Protein AF-A0A930WAZ4-F1 (afdb_monomer)

Foldseek 3Di:
DLVVLDDPVVVVVVVCVVCVVDDDLVVVLVVLVVQLVQLVVVLVVQVVVVVVVDHDPPSNVSSNCSNPVSVVVSVVSVVVD

pLDDT: mean 96.8, std 1.7, range [90.69, 98.69]

Solvent-accessible surface area (backbone atoms only — not comparable to full-atom values): 4380 Å² total; per-residue (Å²): 84,79,94,75,68,49,53,70,70,59,35,52,52,50,51,45,71,76,32,79,92,56,78,57,72,69,54,50,27,49,53,29,40,51,44,10,52,52,13,42,54,53,22,52,50,40,53,56,38,39,76,73,76,45,78,66,64,72,57,37,55,49,21,43,45,35,22,61,54,25,44,54,50,20,49,57,49,55,76,72,110

Radius of gyration: 13.98 Å; Cα contacts (8 Å, |Δi|>4): 71; chains: 1; bounding box: 30×23×40 Å

Mean predicted aligned error: 2.33 Å

Sequence (81 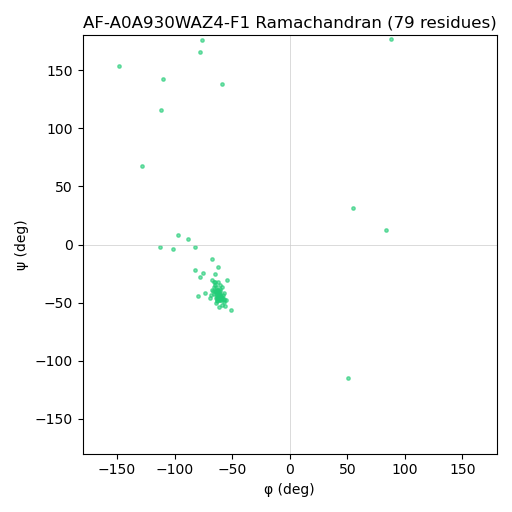aa):
AIYADYREEETEQLIAAYFPEGFDDLARVRIHTYMAVGGLLWYDWSVYKSSLGVTFGPYEESQFRFAKEYVVKARKEWEML

Secondary structure (DSSP, 8-state):
-GGGT--HHHHHHHHHHH-TT---HHHHHHHHHHHHHHHHHHHHHHHHHHHTT---THHHHHHHHHHHHHHHHHHHHHTT-

Nearest PDB structures (foldseek):
  1wp1-assembly2_B  TM=8.377E-01  e=7.286E+00  Pseudomonas aeruginosa
  7akz-assembly1_A  TM=5.390E-01  e=4.205E+00  Pseudomonas aeruginosa PAO1

Structure (mmCIF, N/CA/C/O backbone):
data_AF-A0A930WAZ4-F1
#
_entry.id   AF-A0A930WAZ4-F1
#
loop_
_atom_site.group_PDB
_atom_site.id
_atom_site.type_symbol
_atom_site.label_atom_id
_atom_site.label_alt_id
_atom_site.label_comp_id
_atom_site.label_asym_id
_atom_site.label_entity_id
_atom_site.label_seq_id
_atom_site.pdbx_PDB_ins_code
_atom_site.Cartn_x
_atom_site.Cartn_y
_atom_site.Cartn_z
_atom_site.occupancy
_atom_site.B_iso_or_equiv
_atom_site.auth_seq_id
_atom_site.auth_comp_id
_atom_site.auth_asym_id
_atom_site.auth_atom_id
_atom_site.pdbx_PDB_model_num
ATOM 1 N N . ALA A 1 1 ? 2.034 6.271 2.663 1.00 94.06 1 ALA A N 1
ATOM 2 C CA . ALA A 1 1 ? 2.573 4.906 2.805 1.00 94.06 1 ALA A CA 1
ATOM 3 C C . ALA A 1 1 ? 3.187 4.390 1.500 1.00 94.06 1 ALA A C 1
ATOM 5 O O . ALA A 1 1 ? 4.403 4.408 1.414 1.00 94.06 1 ALA A O 1
ATOM 6 N N . ILE A 1 2 ? 2.398 4.034 0.470 1.00 95.94 2 ILE A N 1
ATOM 7 C CA . ILE A 1 2 ? 2.889 3.386 -0.773 1.00 95.94 2 ILE A CA 1
ATOM 8 C C . ILE A 1 2 ? 4.065 4.121 -1.437 1.00 95.94 2 ILE A C 1
ATOM 10 O O . ILE A 1 2 ? 5.127 3.542 -1.625 1.00 95.94 2 ILE A O 1
ATOM 14 N N . TYR A 1 3 ? 3.891 5.406 -1.769 1.00 92.88 3 TYR A N 1
ATOM 15 C CA . TYR A 1 3 ? 4.922 6.191 -2.465 1.00 92.88 3 TYR A CA 1
ATOM 16 C C . TYR A 1 3 ? 6.231 6.306 -1.670 1.00 92.88 3 TYR A C 1
ATOM 18 O O . TYR A 1 3 ? 7.311 6.329 -2.246 1.00 92.88 3 TYR A O 1
ATOM 26 N N . ALA A 1 4 ? 6.123 6.383 -0.344 1.00 95.62 4 ALA A N 1
ATOM 27 C CA . ALA A 1 4 ? 7.259 6.547 0.555 1.00 95.62 4 ALA A CA 1
ATOM 28 C C . ALA A 1 4 ? 7.879 5.207 0.992 1.00 95.62 4 ALA A C 1
ATOM 30 O O . ALA A 1 4 ? 8.766 5.206 1.835 1.00 95.62 4 ALA A O 1
ATOM 31 N N . ASP A 1 5 ? 7.398 4.082 0.450 1.00 96.31 5 ASP A N 1
ATOM 32 C CA . ASP A 1 5 ? 7.829 2.723 0.798 1.00 96.31 5 ASP A CA 1
ATOM 33 C C . ASP A 1 5 ? 7.738 2.380 2.299 1.00 96.31 5 ASP A C 1
ATOM 35 O O . ASP A 1 5 ? 8.514 1.580 2.820 1.00 96.31 5 ASP A O 1
ATOM 39 N N . TYR A 1 6 ? 6.769 2.971 3.005 1.00 97.50 6 TYR A N 1
ATOM 40 C CA . TYR A 1 6 ? 6.629 2.784 4.451 1.00 97.50 6 TYR A CA 1
ATOM 41 C C . TYR A 1 6 ? 6.430 1.320 4.840 1.00 97.50 6 TYR A C 1
ATOM 43 O O . TYR A 1 6 ? 5.641 0.581 4.238 1.00 97.50 6 TYR A O 1
ATOM 51 N N . ARG A 1 7 ? 7.115 0.922 5.910 1.00 93.62 7 ARG A N 1
ATOM 52 C CA . ARG A 1 7 ? 6.862 -0.324 6.629 1.00 93.62 7 ARG A CA 1
ATOM 53 C C . ARG A 1 7 ? 5.608 -0.188 7.492 1.00 93.62 7 ARG A C 1
ATOM 55 O O . ARG A 1 7 ? 4.962 0.858 7.544 1.00 93.62 7 ARG A O 1
ATOM 62 N N . GLU A 1 8 ? 5.232 -1.284 8.138 1.00 92.31 8 GLU A N 1
ATOM 63 C CA . GLU A 1 8 ? 4.021 -1.357 8.957 1.00 92.31 8 GLU A CA 1
ATOM 64 C C . GLU A 1 8 ? 4.000 -0.306 10.068 1.00 92.31 8 GLU A C 1
ATOM 66 O O . GLU A 1 8 ? 3.029 0.431 10.173 1.00 92.31 8 GLU A O 1
ATOM 71 N N . GLU A 1 9 ? 5.087 -0.163 10.826 1.00 96.31 9 GLU A N 1
ATOM 72 C CA . GLU A 1 9 ? 5.159 0.812 11.920 1.00 96.31 9 GLU A CA 1
ATOM 73 C C . GLU A 1 9 ? 4.958 2.256 11.427 1.00 96.31 9 GLU A C 1
ATOM 75 O O . GLU A 1 9 ? 4.142 2.995 11.973 1.00 96.31 9 GLU A O 1
ATOM 80 N N . GLU A 1 10 ? 5.632 2.640 10.341 1.00 97.69 10 GLU A N 1
ATOM 81 C CA . GLU A 1 10 ? 5.490 3.963 9.717 1.00 97.69 10 GLU A CA 1
ATOM 82 C C . GLU A 1 10 ? 4.086 4.171 9.127 1.00 97.69 10 GLU A C 1
ATOM 84 O O . GLU A 1 10 ? 3.558 5.283 9.117 1.00 97.69 10 GLU A O 1
ATOM 89 N N . THR A 1 11 ? 3.459 3.099 8.635 1.00 95.94 11 THR A N 1
ATOM 90 C CA . THR A 1 11 ? 2.085 3.138 8.128 1.00 95.94 11 THR A CA 1
ATOM 91 C C . THR A 1 11 ? 1.089 3.355 9.261 1.00 95.94 11 THR A C 1
ATOM 93 O O . THR A 1 11 ? 0.231 4.224 9.131 1.00 95.94 11 THR A O 1
ATOM 96 N N . GLU A 1 12 ? 1.213 2.643 10.380 1.00 94.75 12 GLU A N 1
ATOM 97 C CA . GLU A 1 12 ? 0.337 2.838 11.541 1.00 94.75 12 GLU A CA 1
ATOM 98 C C . GLU A 1 12 ? 0.516 4.237 12.147 1.00 94.75 12 GLU A C 1
ATOM 100 O O . GLU A 1 12 ? -0.472 4.896 12.467 1.00 94.75 12 GLU A O 1
ATOM 105 N N . GLN A 1 13 ? 1.754 4.742 12.227 1.00 96.94 13 GLN A N 1
ATOM 106 C CA . GLN A 1 13 ? 2.022 6.124 12.648 1.00 96.94 13 GLN A CA 1
ATOM 107 C C . GLN A 1 13 ? 1.358 7.141 11.711 1.00 96.94 13 GLN A C 1
ATOM 109 O O . GLN A 1 13 ? 0.743 8.102 12.175 1.00 96.94 13 GLN A O 1
ATOM 114 N N . LEU A 1 14 ? 1.442 6.921 10.394 1.00 96.94 14 LEU A N 1
ATOM 115 C CA . LEU A 1 14 ? 0.783 7.767 9.402 1.00 96.94 14 LEU A CA 1
ATOM 116 C C . LEU A 1 14 ? -0.740 7.739 9.569 1.00 96.94 14 LEU A C 1
ATOM 118 O O . LEU A 1 14 ? -1.368 8.791 9.561 1.00 96.94 14 LEU A O 1
ATOM 122 N N . ILE A 1 15 ? -1.337 6.558 9.732 1.00 95.50 15 ILE A N 1
ATOM 123 C CA . ILE A 1 15 ? -2.783 6.424 9.928 1.00 95.50 15 ILE A CA 1
ATOM 124 C C . ILE A 1 15 ? -3.203 7.154 11.211 1.00 95.50 15 ILE A C 1
ATOM 126 O O . ILE A 1 15 ? -4.112 7.978 11.165 1.00 95.50 15 ILE A O 1
ATOM 130 N N . ALA A 1 16 ? -2.504 6.942 12.329 1.00 96.06 16 ALA A N 1
ATOM 131 C CA . ALA A 1 16 ? -2.790 7.631 13.587 1.00 96.06 16 ALA A CA 1
ATOM 132 C C . ALA A 1 16 ? -2.682 9.163 13.462 1.00 96.06 16 ALA A C 1
ATOM 134 O O . ALA A 1 16 ? -3.495 9.886 14.033 1.00 96.06 16 ALA A O 1
ATOM 135 N N . ALA A 1 17 ? -1.726 9.670 12.677 1.00 97.25 17 ALA A N 1
ATOM 136 C CA . ALA A 1 17 ? -1.586 11.103 12.422 1.00 97.25 17 ALA A CA 1
ATOM 137 C C . ALA A 1 17 ? -2.745 11.693 11.593 1.00 97.25 17 ALA A C 1
ATOM 139 O O . ALA A 1 17 ? -3.084 12.862 11.769 1.00 97.25 17 ALA A O 1
ATOM 140 N N . TYR A 1 18 ? -3.353 10.906 10.699 1.00 96.50 18 TYR A N 1
ATOM 141 C CA . TYR A 1 18 ? -4.519 11.319 9.904 1.00 96.50 18 TYR A CA 1
ATOM 142 C C . TYR A 1 18 ? -5.852 11.174 10.655 1.00 96.50 18 TYR A C 1
ATOM 144 O O . TYR A 1 18 ? -6.819 11.840 10.289 1.00 96.50 18 TYR A O 1
ATOM 152 N N . PHE A 1 19 ? -5.900 10.330 11.688 1.00 96.19 19 PHE A N 1
ATOM 153 C CA . PHE A 1 19 ? -7.091 10.055 12.496 1.00 96.19 19 PHE A CA 1
ATOM 154 C C . PHE A 1 19 ? -6.789 10.214 13.998 1.00 96.19 19 PHE A C 1
ATOM 156 O O . PHE A 1 19 ? -6.792 9.220 14.731 1.00 96.19 19 PHE A O 1
ATOM 163 N N . PRO A 1 20 ? -6.507 11.440 14.482 1.00 96.12 20 PRO A N 1
ATOM 164 C CA . PRO A 1 20 ? -6.116 11.661 15.875 1.00 96.12 20 PRO A CA 1
ATOM 165 C C . PRO A 1 20 ? -7.228 11.327 16.884 1.00 96.12 20 PRO A C 1
ATOM 167 O O . PRO A 1 20 ? -6.933 10.971 18.023 1.00 96.12 20 PRO A O 1
ATOM 170 N N . GLU A 1 21 ? -8.497 11.384 16.479 1.00 96.38 21 GLU A N 1
ATOM 171 C CA . GLU A 1 21 ? -9.653 10.963 17.282 1.00 96.38 21 GLU A CA 1
ATOM 172 C C . GLU A 1 21 ? -9.912 9.445 17.225 1.00 96.38 21 GLU A C 1
ATOM 174 O O . GLU A 1 21 ? -10.821 8.942 17.886 1.00 96.38 21 GLU A O 1
ATOM 179 N N . GLY A 1 22 ? -9.117 8.709 16.445 1.00 93.50 22 GLY A N 1
ATOM 180 C CA . GLY A 1 22 ? -9.348 7.311 16.108 1.00 93.50 22 GLY A CA 1
ATOM 181 C C . GLY A 1 22 ? -10.231 7.130 14.870 1.00 93.50 22 GLY A C 1
ATOM 182 O O . GLY A 1 22 ? -10.704 8.079 14.246 1.00 93.50 22 GLY A O 1
ATOM 183 N N . PHE A 1 23 ? -10.425 5.874 14.486 1.00 94.38 23 PHE A N 1
ATOM 184 C CA . PHE A 1 23 ? -11.221 5.455 13.335 1.00 94.38 23 PHE A CA 1
ATOM 185 C C . PHE A 1 23 ? -11.846 4.091 13.631 1.00 94.38 23 PHE A C 1
ATOM 187 O O . PHE A 1 23 ? -11.321 3.334 14.450 1.00 94.38 23 PHE A O 1
ATOM 194 N N . ASP A 1 24 ? -12.979 3.795 12.997 1.00 95.69 24 ASP A N 1
ATOM 195 C CA . ASP A 1 24 ? -13.666 2.518 13.184 1.00 95.69 24 ASP A CA 1
ATOM 196 C C . ASP A 1 24 ? -12.996 1.373 12.402 1.00 95.69 24 ASP A C 1
ATOM 198 O O . ASP A 1 24 ? -12.163 1.578 11.510 1.00 95.69 24 ASP A O 1
ATOM 202 N N . ASP A 1 25 ? -13.363 0.137 12.743 1.00 96.00 25 ASP A N 1
ATOM 203 C CA . ASP A 1 25 ? -12.782 -1.057 12.121 1.00 96.00 25 ASP A CA 1
ATOM 204 C C . ASP A 1 25 ? -13.066 -1.109 10.612 1.00 96.00 25 ASP A C 1
ATOM 206 O O . ASP A 1 25 ? -12.228 -1.546 9.821 1.00 96.00 25 ASP A O 1
ATOM 210 N N . LEU A 1 26 ? -14.211 -0.579 10.171 1.00 97.06 26 LEU A N 1
ATOM 211 C CA . LEU A 1 26 ? -14.548 -0.504 8.753 1.00 97.06 26 LEU A CA 1
ATOM 212 C C . LEU A 1 26 ? -13.623 0.463 7.996 1.00 97.06 26 LEU A C 1
ATOM 214 O O . LEU A 1 26 ? -13.225 0.185 6.861 1.00 97.06 26 LEU A O 1
ATOM 218 N N . ALA A 1 27 ? -13.259 1.592 8.602 1.00 96.31 27 ALA A N 1
ATOM 219 C CA . ALA A 1 27 ? -12.274 2.518 8.066 1.00 96.31 27 ALA A CA 1
ATOM 220 C C . ALA A 1 27 ? -10.886 1.869 8.001 1.00 96.31 27 ALA A C 1
ATOM 222 O O . ALA A 1 27 ? -10.219 2.023 6.976 1.00 96.31 27 ALA A O 1
ATOM 223 N N . ARG A 1 28 ? -10.488 1.074 9.008 1.00 95.94 28 ARG A N 1
ATOM 224 C CA . ARG A 1 28 ? -9.233 0.295 8.976 1.00 95.94 28 ARG A CA 1
ATOM 225 C C . ARG A 1 28 ? -9.177 -0.621 7.759 1.00 95.94 28 ARG A C 1
ATOM 227 O O . ARG A 1 28 ? -8.257 -0.516 6.945 1.00 95.94 28 ARG A O 1
ATOM 234 N N . VAL A 1 29 ? -10.217 -1.437 7.583 1.00 98.00 29 VAL A N 1
ATOM 235 C CA . VAL A 1 29 ? -10.322 -2.365 6.452 1.00 98.00 29 VAL A CA 1
ATOM 236 C C . VAL A 1 29 ? -10.258 -1.614 5.125 1.00 98.00 29 VAL A C 1
ATOM 238 O O . VAL A 1 29 ? -9.562 -2.039 4.200 1.00 98.00 29 VAL A O 1
ATOM 241 N N . ARG A 1 30 ? -10.953 -0.474 5.009 1.00 98.06 30 ARG A N 1
ATOM 242 C CA . ARG A 1 30 ? -10.923 0.359 3.797 1.00 98.06 30 ARG A CA 1
ATOM 243 C C . ARG A 1 30 ? -9.528 0.893 3.507 1.00 98.06 30 ARG A C 1
ATOM 245 O O . ARG A 1 30 ? -9.094 0.812 2.361 1.00 98.06 30 ARG A O 1
ATOM 252 N N . ILE A 1 31 ? -8.823 1.409 4.513 1.00 97.38 31 ILE A N 1
ATOM 253 C CA . ILE A 1 31 ? -7.457 1.921 4.355 1.00 97.38 31 ILE A CA 1
ATOM 254 C C . ILE A 1 31 ? -6.545 0.809 3.830 1.00 97.38 31 ILE A C 1
ATOM 256 O O . ILE A 1 31 ? -5.922 0.984 2.783 1.00 97.38 31 ILE A O 1
ATOM 260 N N . HIS A 1 32 ? -6.528 -0.359 4.475 1.00 97.56 32 HIS A N 1
ATOM 261 C CA . HIS A 1 32 ? -5.706 -1.486 4.029 1.00 97.56 32 HIS A CA 1
ATOM 262 C C . HIS A 1 32 ? -6.118 -2.013 2.650 1.00 97.56 32 HIS A C 1
ATOM 264 O O . HIS A 1 32 ? -5.257 -2.327 1.827 1.00 97.56 32 HIS A O 1
ATOM 270 N N . THR A 1 33 ? -7.413 -2.019 2.333 1.00 98.50 33 THR A N 1
ATOM 271 C CA . THR A 1 33 ? -7.896 -2.367 0.988 1.00 98.50 33 THR A CA 1
ATOM 272 C C . THR A 1 33 ? -7.352 -1.396 -0.061 1.00 98.50 33 THR A C 1
ATOM 274 O O . THR A 1 33 ? -6.819 -1.830 -1.081 1.00 98.50 33 THR A O 1
ATOM 277 N N . TYR A 1 34 ? -7.416 -0.084 0.187 1.00 98.38 34 TYR A N 1
ATOM 278 C CA . TYR A 1 34 ? -6.853 0.911 -0.729 1.00 98.38 34 TYR A CA 1
ATOM 279 C C . TYR A 1 34 ? -5.334 0.807 -0.848 1.00 98.38 34 TYR A C 1
ATOM 281 O O . TYR A 1 34 ? -4.795 1.048 -1.927 1.00 98.38 34 TYR A O 1
ATOM 289 N N . MET A 1 35 ? -4.639 0.407 0.217 1.00 98.19 35 MET A N 1
ATOM 290 C CA . M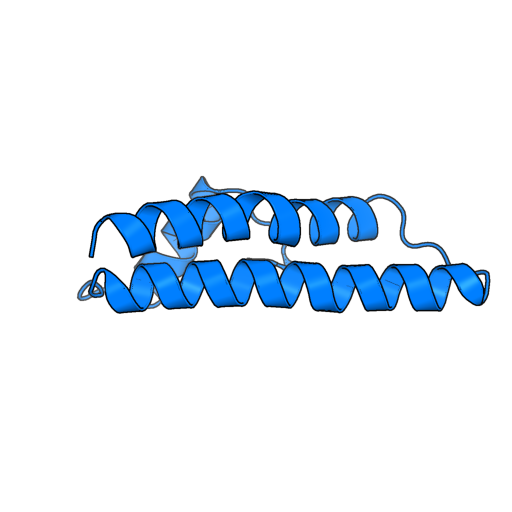ET A 1 35 ? -3.203 0.149 0.154 1.00 98.19 35 MET A CA 1
ATOM 291 C C . MET A 1 35 ? -2.870 -1.042 -0.748 1.00 98.19 35 MET A C 1
ATOM 293 O O . MET A 1 35 ? -1.959 -0.946 -1.572 1.00 98.19 35 MET A O 1
ATOM 297 N N . ALA A 1 36 ? -3.642 -2.126 -0.650 1.00 98.44 36 ALA A N 1
ATOM 298 C CA . ALA A 1 36 ? -3.490 -3.290 -1.515 1.00 98.44 36 ALA A CA 1
ATOM 299 C C . ALA A 1 36 ? -3.772 -2.948 -2.987 1.00 98.44 36 ALA A C 1
ATOM 301 O O . ALA A 1 36 ? -2.964 -3.245 -3.865 1.00 98.44 36 ALA A O 1
ATOM 302 N N . VAL A 1 37 ? -4.892 -2.266 -3.255 1.00 98.62 37 VAL A N 1
ATOM 303 C CA . VAL A 1 37 ? -5.279 -1.846 -4.611 1.00 98.62 37 VAL A CA 1
ATOM 304 C C . VAL A 1 37 ? -4.264 -0.865 -5.196 1.00 98.62 37 VAL A C 1
ATOM 306 O O . VAL A 1 37 ? -3.895 -0.992 -6.359 1.00 98.62 37 VAL A O 1
ATOM 309 N N . GLY A 1 38 ? -3.777 0.089 -4.401 1.00 98.38 38 GLY A N 1
ATOM 310 C CA . GLY A 1 38 ? -2.753 1.034 -4.837 1.00 98.38 38 GLY A CA 1
ATOM 311 C C . GLY A 1 38 ? -1.429 0.346 -5.175 1.00 98.38 38 GLY A C 1
ATOM 312 O O . GLY A 1 38 ? -0.835 0.662 -6.202 1.00 98.38 38 GLY A O 1
ATOM 313 N N . GLY A 1 39 ? -0.994 -0.622 -4.360 1.00 98.38 39 GLY A N 1
ATOM 314 C CA . GLY A 1 39 ? 0.184 -1.437 -4.659 1.00 98.38 39 GLY A CA 1
ATOM 315 C C . GLY A 1 39 ? 0.017 -2.232 -5.955 1.00 98.38 39 GLY A C 1
ATOM 316 O O . GLY A 1 39 ? 0.907 -2.222 -6.799 1.00 98.38 39 GLY A O 1
ATOM 317 N N . LEU A 1 40 ? -1.148 -2.854 -6.164 1.00 98.62 40 LEU A N 1
ATOM 318 C CA . LEU A 1 40 ? -1.431 -3.607 -7.388 1.00 98.62 40 LEU A CA 1
ATOM 319 C C . LEU A 1 40 ? -1.424 -2.700 -8.623 1.00 98.62 40 LEU A C 1
ATOM 321 O O . LEU A 1 40 ? -0.775 -3.018 -9.611 1.00 98.62 40 LEU A O 1
ATOM 325 N N . LEU A 1 41 ? -2.084 -1.543 -8.543 1.00 98.69 41 LEU A N 1
ATOM 326 C CA . LEU A 1 41 ? -2.149 -0.576 -9.637 1.00 98.69 41 LEU A CA 1
ATOM 327 C C . LEU A 1 41 ? -0.752 -0.157 -10.114 1.00 98.69 41 LEU A C 1
ATOM 329 O O . LEU A 1 41 ? -0.479 -0.127 -11.315 1.00 98.69 41 LEU A O 1
ATOM 333 N N . TRP A 1 42 ? 0.134 0.182 -9.178 1.00 98.25 42 TRP A N 1
ATOM 334 C CA . TRP A 1 42 ? 1.480 0.635 -9.516 1.00 98.25 42 TRP A CA 1
ATOM 335 C C . TRP A 1 42 ? 2.418 -0.509 -9.901 1.00 98.25 42 TRP A C 1
ATOM 337 O O . TRP A 1 42 ? 3.320 -0.305 -10.716 1.00 98.25 42 TRP A O 1
ATOM 347 N N . TYR A 1 43 ? 2.177 -1.713 -9.383 1.00 98.12 43 TYR A N 1
ATOM 348 C CA . TYR A 1 43 ? 2.840 -2.920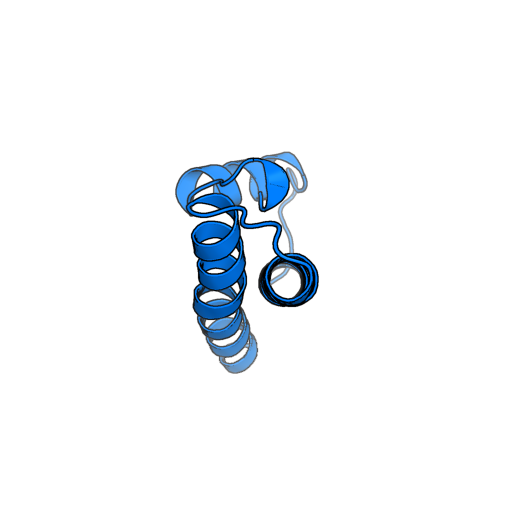 -9.8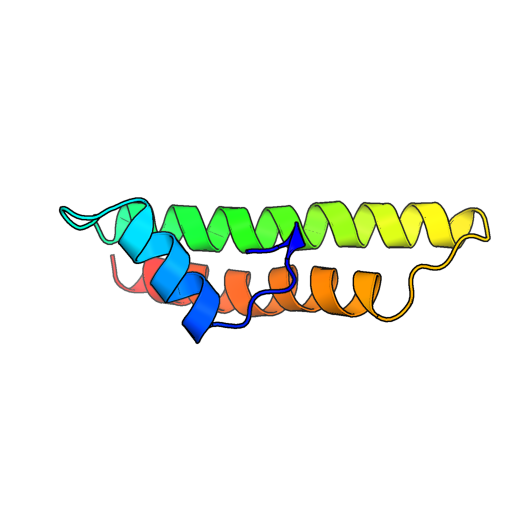58 1.00 98.12 43 TYR A CA 1
ATOM 349 C C . TYR A 1 43 ? 2.472 -3.211 -11.319 1.00 98.12 43 TYR A C 1
ATOM 351 O O . TYR A 1 43 ? 3.366 -3.334 -12.152 1.00 98.12 43 TYR A O 1
ATOM 359 N N . ASP A 1 44 ? 1.182 -3.213 -11.664 1.00 98.31 44 ASP A N 1
ATOM 360 C CA . ASP A 1 44 ? 0.710 -3.439 -13.035 1.00 98.31 44 ASP A CA 1
ATOM 361 C C . ASP A 1 44 ? 1.245 -2.371 -13.999 1.00 98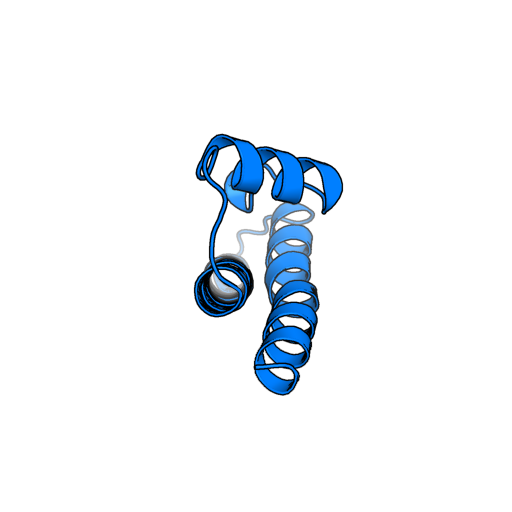.31 44 ASP A C 1
ATOM 363 O O . ASP A 1 44 ? 1.647 -2.674 -15.125 1.00 98.31 44 ASP A O 1
ATOM 367 N N . TRP A 1 45 ? 1.327 -1.114 -13.549 1.00 98.19 45 TRP A N 1
ATOM 368 C CA . TRP A 1 45 ? 1.991 -0.054 -14.306 1.00 98.19 45 TRP A CA 1
ATOM 369 C C . TRP A 1 45 ? 3.482 -0.348 -14.531 1.00 98.19 45 TRP A C 1
ATOM 371 O 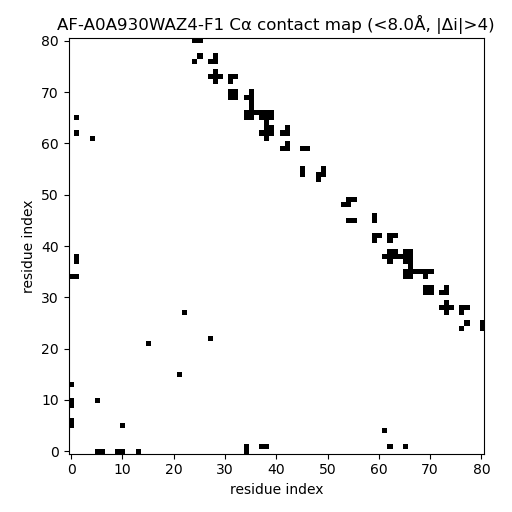O . TRP A 1 45 ? 3.971 -0.146 -15.645 1.00 98.19 45 TR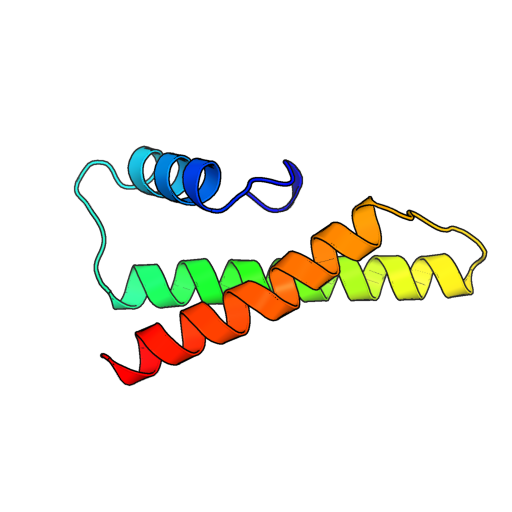P A O 1
ATOM 381 N N . SER A 1 46 ? 4.200 -0.851 -13.519 1.00 97.50 46 SER A N 1
ATOM 382 C CA . SER A 1 46 ? 5.606 -1.261 -13.662 1.00 97.50 46 SER A CA 1
ATOM 383 C C . SER A 1 46 ? 5.753 -2.409 -14.658 1.00 97.50 46 SER A C 1
ATOM 385 O O . SER A 1 46 ? 6.584 -2.327 -15.560 1.00 97.50 46 SER A O 1
ATOM 387 N N . VAL A 1 47 ? 4.891 -3.427 -14.579 1.00 97.44 47 VAL A N 1
ATOM 388 C CA . VAL A 1 47 ? 4.858 -4.552 -15.528 1.00 97.44 47 VAL A CA 1
ATOM 389 C C . VAL A 1 47 ? 4.610 -4.051 -16.951 1.00 97.44 47 VAL A C 1
ATOM 391 O O . VAL A 1 47 ? 5.325 -4.430 -17.883 1.00 97.44 47 VAL A O 1
ATOM 394 N N . TYR A 1 48 ? 3.652 -3.139 -17.132 1.00 98.12 48 TYR A N 1
ATOM 395 C CA . TYR A 1 48 ? 3.406 -2.509 -18.427 1.00 98.12 48 TYR A CA 1
ATOM 396 C C . TYR A 1 48 ? 4.648 -1.769 -18.939 1.00 98.12 48 TYR A C 1
ATOM 398 O O . TYR A 1 48 ? 5.044 -1.943 -20.091 1.00 98.12 48 TYR A O 1
ATOM 406 N N . LYS A 1 49 ? 5.312 -0.975 -18.099 1.00 98.31 49 LYS A N 1
ATOM 407 C CA . LYS A 1 49 ? 6.547 -0.278 -18.485 1.00 98.31 49 LYS A CA 1
ATOM 408 C C . LYS A 1 49 ? 7.704 -1.230 -18.787 1.00 98.31 49 LYS A C 1
ATOM 410 O O . LYS A 1 49 ? 8.448 -0.973 -19.734 1.00 98.31 49 LYS A O 1
ATOM 415 N N . SER A 1 50 ? 7.797 -2.348 -18.074 1.00 97.06 50 SER A N 1
ATOM 416 C CA . SER A 1 50 ? 8.778 -3.406 -18.322 1.00 97.06 50 SER A CA 1
ATOM 417 C C . SER A 1 50 ? 8.586 -4.018 -19.711 1.00 97.06 50 SER A C 1
ATOM 419 O O . SER A 1 50 ? 9.556 -4.186 -20.450 1.00 97.06 50 SER A O 1
ATOM 421 N N . SER A 1 51 ? 7.333 -4.202 -20.151 1.00 97.19 51 SER A N 1
ATOM 422 C CA . SER A 1 51 ? 7.023 -4.638 -21.526 1.00 97.19 51 SER A CA 1
ATOM 423 C C . SER A 1 51 ? 7.485 -3.654 -22.616 1.00 97.19 51 SER A C 1
ATOM 425 O O . SER A 1 51 ? 7.667 -4.047 -23.765 1.00 97.19 51 SER A O 1
ATOM 427 N N . LEU A 1 52 ? 7.733 -2.390 -22.253 1.00 98.25 52 LEU A N 1
ATOM 428 C CA . LEU A 1 52 ? 8.293 -1.346 -23.118 1.00 98.25 52 LEU A CA 1
ATOM 429 C C . LEU A 1 52 ? 9.816 -1.172 -22.946 1.00 98.25 52 LEU A C 1
ATOM 431 O O . LEU A 1 52 ? 10.386 -0.220 -23.477 1.00 98.25 52 LEU A O 1
ATOM 435 N N . GLY A 1 53 ? 10.478 -2.062 -22.200 1.00 97.62 53 GLY A N 1
ATOM 436 C CA . GLY A 1 53 ? 11.921 -2.031 -21.951 1.00 97.62 53 GLY A CA 1
ATOM 437 C C . GLY A 1 53 ? 12.365 -1.115 -20.805 1.00 97.62 53 GLY A C 1
ATOM 438 O O . GLY A 1 53 ? 13.558 -0.844 -20.686 1.00 97.62 53 GLY A O 1
ATOM 439 N N . VAL A 1 54 ? 11.443 -0.629 -19.962 1.00 97.94 54 VAL A N 1
ATOM 440 C CA . VAL A 1 54 ? 11.755 0.229 -18.804 1.00 97.94 54 VAL A CA 1
ATOM 441 C C . VAL A 1 54 ? 11.477 -0.516 -17.501 1.00 97.94 54 VAL A C 1
ATOM 443 O O . VAL A 1 54 ? 10.328 -0.813 -17.191 1.00 97.94 54 VAL A O 1
ATOM 446 N N . THR A 1 55 ? 12.517 -0.772 -16.708 1.00 94.62 55 THR A N 1
ATOM 447 C CA . THR A 1 55 ? 12.421 -1.524 -15.445 1.00 94.62 55 THR A CA 1
ATOM 448 C C . THR A 1 55 ? 12.647 -0.634 -14.227 1.00 94.62 55 THR A C 1
ATOM 450 O O . THR A 1 55 ? 13.546 0.207 -14.243 1.00 94.62 55 THR A O 1
ATOM 453 N N . PHE A 1 56 ? 11.905 -0.879 -13.143 1.00 93.88 56 PHE A N 1
ATOM 454 C CA . PHE A 1 56 ? 12.007 -0.100 -11.900 1.00 93.88 56 PHE A CA 1
ATOM 455 C C . PHE A 1 56 ? 12.572 -0.878 -10.697 1.00 93.88 56 PHE A C 1
ATOM 457 O O . PHE A 1 56 ? 12.765 -0.291 -9.632 1.00 93.88 56 PHE A O 1
ATOM 464 N N . GLY A 1 57 ? 12.871 -2.174 -10.859 1.00 92.62 57 GLY A N 1
ATOM 465 C CA . GLY A 1 57 ? 13.570 -3.001 -9.867 1.00 92.62 57 GLY A CA 1
ATOM 466 C C . GLY A 1 57 ? 12.944 -2.916 -8.462 1.00 92.62 57 GLY A C 1
ATOM 467 O O . GLY A 1 57 ? 11.786 -3.303 -8.315 1.00 92.62 57 GLY A O 1
ATOM 468 N N . PRO A 1 58 ? 13.643 -2.368 -7.444 1.00 95.38 58 PRO A N 1
ATOM 469 C CA . PRO A 1 58 ? 13.141 -2.296 -6.064 1.00 95.38 58 PRO A CA 1
ATOM 470 C C . PRO A 1 58 ? 11.773 -1.623 -5.899 1.00 95.38 58 PRO A C 1
ATOM 472 O O . PRO A 1 58 ? 11.010 -1.977 -5.001 1.00 95.38 58 PRO A O 1
ATOM 475 N N . TYR A 1 59 ? 11.439 -0.657 -6.761 1.00 96.00 59 TYR A N 1
ATOM 476 C CA . TYR A 1 59 ? 10.120 -0.027 -6.729 1.00 96.00 59 TYR A CA 1
ATOM 477 C C . TYR A 1 59 ? 9.017 -1.037 -7.059 1.00 96.00 59 TYR A C 1
ATOM 479 O O . TYR A 1 59 ? 8.027 -1.104 -6.338 1.00 96.00 59 TYR A O 1
ATOM 487 N N . GLU A 1 60 ? 9.203 -1.851 -8.102 1.00 96.38 60 GLU A N 1
ATOM 488 C CA . GLU A 1 60 ? 8.240 -2.877 -8.512 1.00 96.38 60 GLU A CA 1
ATOM 489 C C . GLU A 1 60 ? 7.996 -3.890 -7.387 1.00 96.38 60 GLU A C 1
ATOM 491 O O . GLU A 1 60 ? 6.849 -4.187 -7.050 1.00 96.38 60 GLU A O 1
ATOM 496 N N . GLU A 1 61 ? 9.073 -4.355 -6.750 1.00 96.19 61 GLU A N 1
ATOM 497 C CA . GLU A 1 61 ? 9.007 -5.273 -5.609 1.00 96.19 61 GLU A CA 1
ATOM 498 C C . GLU A 1 61 ? 8.257 -4.658 -4.422 1.00 96.19 61 GLU A C 1
ATOM 500 O O . GLU A 1 61 ? 7.447 -5.329 -3.778 1.00 96.19 61 GLU A O 1
ATOM 505 N N . SER A 1 62 ? 8.485 -3.369 -4.148 1.00 97.12 62 SER A N 1
ATOM 506 C CA . SER A 1 62 ? 7.749 -2.617 -3.130 1.00 97.12 62 SER A CA 1
ATOM 507 C C . SER A 1 62 ? 6.250 -2.560 -3.440 1.00 97.12 62 SER A C 1
ATOM 509 O O . SER A 1 62 ? 5.436 -2.893 -2.575 1.00 97.12 62 SER A O 1
ATOM 511 N N . GLN A 1 63 ? 5.865 -2.223 -4.676 1.00 98.25 63 GLN A N 1
ATOM 512 C CA . GLN A 1 63 ? 4.453 -2.148 -5.067 1.00 98.25 63 GLN A CA 1
ATOM 513 C C . GLN A 1 63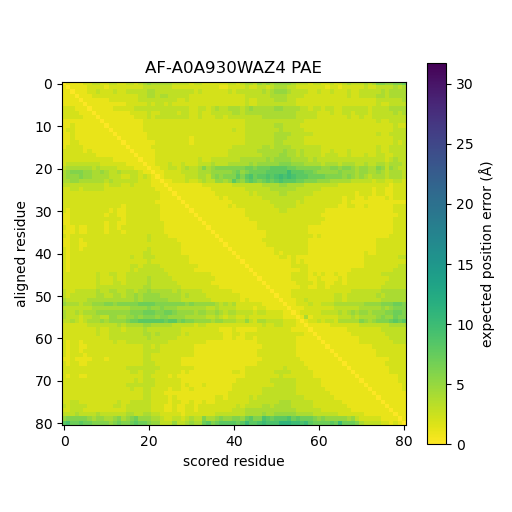 ? 3.762 -3.511 -4.935 1.00 98.25 63 GLN A C 1
ATOM 51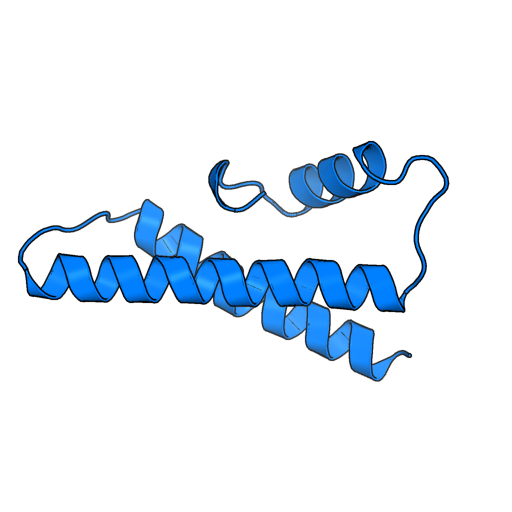5 O O . GLN A 1 63 ? 2.673 -3.613 -4.360 1.00 98.25 63 GLN A O 1
ATOM 520 N N . PHE A 1 64 ? 4.438 -4.576 -5.374 1.00 97.88 64 PHE A N 1
ATOM 521 C CA . PHE A 1 64 ? 3.940 -5.939 -5.226 1.00 97.88 64 PHE A CA 1
ATOM 522 C C . PHE A 1 64 ? 3.800 -6.354 -3.756 1.00 97.88 64 PHE A C 1
ATOM 524 O O . PHE A 1 64 ? 2.817 -6.997 -3.381 1.00 97.88 64 PHE A O 1
ATOM 531 N N . ARG A 1 65 ? 4.745 -5.950 -2.895 1.00 97.75 65 ARG A N 1
ATOM 532 C CA . ARG A 1 65 ? 4.665 -6.177 -1.447 1.00 97.75 65 ARG A CA 1
ATOM 533 C C . ARG A 1 65 ? 3.423 -5.520 -0.852 1.00 97.75 65 ARG A C 1
ATOM 535 O O . ARG A 1 65 ? 2.682 -6.195 -0.140 1.00 97.75 65 ARG A O 1
ATOM 542 N N . PHE A 1 66 ? 3.152 -4.253 -1.184 1.00 98.25 66 PHE A N 1
ATOM 543 C CA . PHE A 1 66 ? 1.931 -3.573 -0.737 1.00 98.25 66 PHE A CA 1
ATOM 544 C C . PHE A 1 66 ? 0.672 -4.330 -1.177 1.00 98.25 66 PHE A C 1
ATOM 546 O O . PHE A 1 66 ? -0.194 -4.598 -0.347 1.00 98.25 66 PHE A O 1
ATOM 553 N N . ALA A 1 67 ? 0.598 -4.740 -2.447 1.00 98.50 67 ALA A N 1
ATOM 554 C CA . ALA A 1 67 ? -0.534 -5.506 -2.968 1.00 98.50 67 ALA A CA 1
ATOM 555 C C . ALA A 1 67 ? -0.761 -6.810 -2.186 1.00 98.50 67 ALA A C 1
ATOM 557 O O . ALA A 1 67 ? -1.870 -7.102 -1.737 1.00 98.50 67 ALA A O 1
ATOM 558 N N . LYS A 1 68 ? 0.312 -7.583 -1.998 1.00 98.25 68 LYS A N 1
ATOM 559 C CA . LYS A 1 68 ? 0.269 -8.923 -1.411 1.00 98.25 68 LYS A CA 1
ATOM 560 C C . LYS A 1 68 ? 0.029 -8.916 0.096 1.00 98.25 68 LYS A C 1
ATOM 562 O O . LYS A 1 68 ? -0.700 -9.768 0.595 1.00 98.25 68 LYS A O 1
ATOM 567 N N . GLU A 1 69 ? 0.656 -8.010 0.835 1.00 97.69 69 GLU A N 1
ATOM 568 C CA . GLU A 1 69 ? 0.558 -8.002 2.297 1.00 97.69 69 GLU A CA 1
ATOM 569 C C . GLU A 1 69 ? -0.749 -7.361 2.766 1.00 97.69 69 GLU A C 1
ATOM 571 O O . GLU A 1 69 ? -1.445 -7.923 3.616 1.00 97.69 69 GLU A O 1
ATOM 576 N N . TYR A 1 70 ? -1.137 -6.223 2.181 1.00 98.00 70 TYR A N 1
ATOM 577 C CA . TYR A 1 70 ? -2.314 -5.496 2.654 1.00 98.00 70 TYR A CA 1
ATOM 578 C C . TYR A 1 70 ? -3.633 -6.154 2.248 1.00 98.00 70 TYR A C 1
ATOM 580 O O . TYR A 1 70 ? -4.607 -6.008 2.980 1.00 98.00 70 TYR A O 1
ATOM 588 N N . VAL A 1 71 ? -3.681 -6.949 1.168 1.00 98.31 71 VAL A N 1
ATOM 589 C CA . VAL A 1 71 ? -4.891 -7.732 0.849 1.00 98.31 71 VAL A CA 1
ATOM 590 C C . VAL A 1 71 ? -5.154 -8.807 1.906 1.00 98.31 71 VAL A C 1
ATOM 592 O O . VAL A 1 71 ? -6.302 -9.049 2.270 1.00 98.31 71 VAL A O 1
ATOM 595 N N . VAL A 1 72 ? -4.096 -9.420 2.453 1.00 98.31 72 VAL A N 1
ATOM 596 C CA . VAL A 1 72 ? -4.213 -10.416 3.529 1.00 98.31 72 VAL A CA 1
ATOM 597 C C . VAL A 1 72 ? -4.680 -9.748 4.820 1.00 98.31 72 VAL A C 1
ATOM 599 O O . VAL A 1 72 ? -5.579 -10.272 5.478 1.00 98.31 72 VAL A O 1
ATOM 602 N N . LYS A 1 73 ? -4.119 -8.578 5.159 1.00 96.69 73 LYS A N 1
ATOM 603 C CA . LYS A 1 73 ? -4.545 -7.799 6.332 1.00 96.69 73 LYS A CA 1
ATOM 604 C C . LYS A 1 73 ? -6.000 -7.358 6.226 1.00 96.69 73 LYS A C 1
ATOM 606 O O . LYS A 1 73 ? -6.793 -7.711 7.092 1.00 96.69 73 LYS A O 1
ATOM 611 N N . ALA A 1 74 ? -6.356 -6.687 5.131 1.00 97.88 74 ALA A N 1
ATOM 612 C CA . ALA A 1 74 ? -7.709 -6.192 4.898 1.00 97.88 74 ALA A CA 1
ATOM 613 C C . ALA A 1 74 ? -8.743 -7.322 4.945 1.00 97.88 74 ALA A C 1
ATOM 615 O O . ALA A 1 74 ? -9.801 -7.168 5.546 1.00 97.88 74 ALA A O 1
ATOM 616 N N . ARG A 1 75 ? -8.425 -8.485 4.359 1.00 98.25 75 ARG A N 1
ATOM 617 C CA . ARG A 1 75 ? -9.303 -9.655 4.413 1.00 98.25 75 ARG A CA 1
ATOM 618 C C . ARG A 1 75 ? -9.496 -10.163 5.842 1.00 98.25 75 ARG A C 1
ATOM 620 O O . ARG A 1 75 ? -10.628 -10.418 6.235 1.00 98.25 75 ARG A O 1
ATOM 627 N N . LYS A 1 76 ? -8.411 -10.310 6.606 1.00 98.12 76 LYS A N 1
ATOM 628 C CA . LYS A 1 76 ? -8.484 -10.766 7.999 1.00 98.12 76 LYS A CA 1
ATOM 629 C C . LYS A 1 76 ? -9.317 -9.809 8.852 1.00 98.12 76 LYS A C 1
ATOM 631 O O . LYS A 1 76 ? -10.113 -10.256 9.661 1.00 98.12 76 LYS A O 1
ATOM 636 N N . GLU A 1 77 ? -9.127 -8.506 8.678 1.00 96.94 77 GLU A N 1
ATOM 637 C CA . GLU A 1 77 ? -9.886 -7.477 9.394 1.00 96.94 77 GLU A CA 1
ATOM 638 C C . GLU A 1 77 ? -11.361 -7.470 8.991 1.00 96.94 77 GLU A C 1
ATOM 640 O O . GLU A 1 77 ? -12.217 -7.383 9.861 1.00 96.94 77 GLU A O 1
ATOM 645 N N . TRP A 1 78 ? -11.666 -7.651 7.702 1.00 97.69 78 TRP A N 1
ATOM 646 C CA . TRP A 1 78 ? -13.039 -7.783 7.215 1.00 97.69 78 TRP A CA 1
ATOM 647 C C . TRP A 1 78 ? -13.764 -8.987 7.823 1.00 97.69 78 TRP A C 1
ATOM 649 O O . TRP A 1 78 ? -14.935 -8.891 8.164 1.00 97.69 78 TRP A O 1
ATOM 659 N N . GLU A 1 79 ? -13.074 -10.119 7.971 1.00 97.62 79 GLU A N 1
ATOM 660 C CA . GLU A 1 79 ? -13.624 -11.335 8.589 1.00 97.62 79 GLU A CA 1
ATOM 661 C C . GLU A 1 79 ? -13.899 -11.178 10.101 1.00 97.62 79 GLU A C 1
ATOM 663 O O . GLU A 1 79 ? -14.560 -12.037 10.682 1.00 97.62 79 GLU A O 1
ATOM 668 N N . MET A 1 80 ? -13.402 -10.108 10.736 1.00 94.12 80 MET A N 1
ATOM 669 C CA . MET A 1 80 ? -13.619 -9.789 12.155 1.00 94.12 80 MET A CA 1
ATOM 670 C C . MET A 1 80 ? -14.678 -8.696 12.395 1.00 94.12 80 MET A C 1
ATOM 672 O O . MET A 1 80 ? -14.957 -8.408 13.559 1.00 94.12 80 MET A O 1
ATOM 676 N N . LEU A 1 81 ? -15.238 -8.093 11.335 1.00 90.69 81 LEU A N 1
ATOM 677 C CA . LEU A 1 81 ? -16.357 -7.139 11.411 1.00 90.69 81 LEU A CA 1
ATOM 678 C C . LEU A 1 81 ? -17.685 -7.845 11.720 1.00 90.69 81 LEU A C 1
ATOM 680 O O . LEU A 1 81 ? -18.493 -7.247 12.466 1.00 90.69 81 LEU A O 1
#